Protein AF-A0A1I1B935-F1 (afdb_monomer)

Secondary structure (DSSP, 8-state):
-HHHHHHHHHHHHSSTT--HHHHHHHHHHHHHHHHHHHHHH-GGG---THHHHT--------S-------------SS-TT--SS-TTS------

Foldseek 3Di:
DVVVVVVVVCVLPVDPNNDVVVVVVVVVVVCVVVVVVVVVPDPPVPDPPVPPPPPPPDDPPPDDDDCPDDDPDDPDPDDDPDCVVVPPPPDDPPD

Sequence (95 aa):
MIDQAVMAVVMATSGDSAPIWLLAAGPAGAVATYWSLYRYYRNNDKSHAFERDTLIKAQPVEGSEEKVDHISRTRDSDIDGDNSEDHRERVERLG

Structure (mmCIF, N/CA/C/O backbone):
data_AF-A0A1I1B935-F1
#
_entry.id   AF-A0A1I1B935-F1
#
loop_
_atom_site.group_PDB
_atom_site.id
_atom_site.type_symbol
_atom_site.label_atom_id
_atom_site.label_alt_id
_atom_site.label_comp_id
_atom_site.label_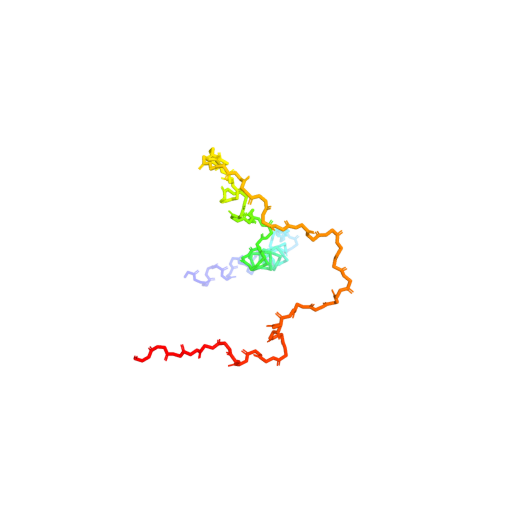asym_id
_atom_site.label_entity_id
_atom_site.label_seq_id
_atom_site.pdbx_PDB_ins_code
_atom_site.Cartn_x
_atom_site.Cartn_y
_atom_site.Cartn_z
_atom_site.occupancy
_atom_site.B_iso_or_equiv
_atom_site.auth_seq_id
_atom_site.auth_comp_id
_atom_site.auth_asym_id
_atom_site.auth_atom_id
_atom_site.pdbx_PDB_model_num
ATOM 1 N N . MET A 1 1 ? -4.092 -12.105 -32.903 1.00 65.75 1 MET A N 1
ATOM 2 C CA . MET A 1 1 ? -3.976 -10.830 -32.153 1.00 65.75 1 MET A CA 1
ATOM 3 C C . MET A 1 1 ? -2.811 -10.858 -31.167 1.00 65.75 1 MET A C 1
ATOM 5 O O . MET A 1 1 ? -2.052 -9.903 -31.149 1.00 65.75 1 MET A O 1
ATOM 9 N N . ILE A 1 2 ? -2.615 -11.952 -30.416 1.00 75.44 2 ILE A N 1
ATOM 10 C CA . ILE A 1 2 ? -1.478 -12.109 -29.487 1.00 75.44 2 ILE A CA 1
ATOM 11 C C . ILE A 1 2 ? -0.122 -12.105 -30.223 1.00 75.44 2 ILE A C 1
ATOM 13 O O . ILE A 1 2 ? 0.757 -11.353 -29.827 1.00 75.44 2 ILE A O 1
ATOM 17 N N . ASP A 1 3 ? 0.015 -12.814 -31.352 1.00 82.00 3 ASP A N 1
ATOM 18 C CA . ASP A 1 3 ? 1.260 -12.812 -32.155 1.00 82.00 3 ASP A CA 1
ATOM 19 C C . ASP A 1 3 ? 1.700 -11.421 -32.622 1.00 82.00 3 ASP A C 1
ATOM 21 O O . ASP A 1 3 ? 2.883 -11.098 -32.634 1.00 82.00 3 ASP A O 1
ATOM 25 N N . GLN A 1 4 ? 0.736 -10.573 -32.980 1.00 81.31 4 GLN A N 1
ATOM 26 C CA . GLN A 1 4 ? 0.997 -9.203 -33.420 1.00 81.31 4 GLN A CA 1
ATOM 27 C C . GLN A 1 4 ? 1.543 -8.351 -32.265 1.00 81.31 4 GLN A C 1
ATOM 29 O O . GLN A 1 4 ? 2.482 -7.583 -32.452 1.00 81.31 4 GLN A O 1
ATOM 34 N N . ALA A 1 5 ? 0.996 -8.521 -31.058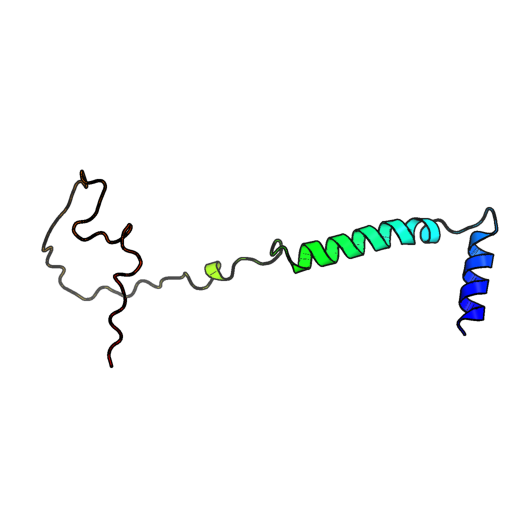 1.00 81.38 5 ALA A N 1
ATOM 35 C CA . ALA A 1 5 ? 1.459 -7.813 -29.868 1.00 81.38 5 ALA A CA 1
ATOM 36 C C . ALA A 1 5 ? 2.850 -8.288 -29.420 1.00 81.38 5 ALA A C 1
ATOM 38 O O . ALA A 1 5 ? 3.699 -7.465 -29.082 1.00 81.38 5 ALA A O 1
ATOM 39 N N . VAL A 1 6 ? 3.106 -9.599 -29.470 1.00 84.00 6 VAL A N 1
ATOM 40 C CA . VAL A 1 6 ? 4.420 -10.171 -29.144 1.00 84.00 6 VAL A CA 1
ATOM 41 C C . VAL A 1 6 ? 5.476 -9.667 -30.126 1.00 84.00 6 VAL A C 1
ATOM 43 O O . VAL A 1 6 ? 6.512 -9.163 -29.694 1.00 84.00 6 VAL A O 1
ATOM 46 N N . MET A 1 7 ? 5.196 -9.696 -31.432 1.00 82.62 7 MET A N 1
ATOM 47 C CA . MET A 1 7 ? 6.126 -9.162 -32.431 1.00 82.62 7 MET A CA 1
ATOM 48 C C . MET A 1 7 ? 6.346 -7.653 -32.293 1.00 82.62 7 MET A C 1
ATOM 50 O O . MET A 1 7 ? 7.471 -7.195 -32.467 1.00 82.62 7 MET A O 1
ATOM 54 N N . ALA A 1 8 ? 5.324 -6.876 -31.926 1.00 81.25 8 ALA A N 1
ATOM 55 C CA . ALA A 1 8 ? 5.474 -5.440 -31.685 1.00 81.25 8 ALA A CA 1
ATOM 56 C C . ALA A 1 8 ? 6.409 -5.136 -30.501 1.00 81.25 8 ALA A C 1
ATOM 58 O O . ALA A 1 8 ? 7.238 -4.233 -30.591 1.00 81.25 8 ALA A O 1
ATOM 59 N N . VAL A 1 9 ? 6.321 -5.906 -29.412 1.00 82.44 9 VAL A N 1
ATOM 60 C CA . VAL A 1 9 ? 7.215 -5.760 -28.249 1.00 82.44 9 VAL A CA 1
ATOM 61 C C . VAL A 1 9 ? 8.642 -6.175 -28.594 1.00 82.44 9 VAL A C 1
ATOM 63 O O . VAL A 1 9 ? 9.584 -5.464 -28.247 1.00 82.44 9 VAL A O 1
ATOM 66 N N . VAL A 1 10 ? 8.817 -7.287 -29.311 1.00 83.31 10 VAL A N 1
ATOM 67 C CA . VAL A 1 10 ? 10.143 -7.734 -29.762 1.00 83.31 10 VAL A CA 1
ATOM 68 C C . VAL A 1 10 ? 10.791 -6.650 -30.621 1.00 83.31 10 VAL A C 1
ATOM 70 O O . VAL A 1 10 ? 11.883 -6.199 -30.296 1.00 83.31 10 VAL A O 1
ATOM 73 N N . MET A 1 11 ? 10.077 -6.135 -31.625 1.00 80.88 11 MET A N 1
ATOM 74 C CA . MET A 1 11 ? 10.586 -5.077 -32.506 1.00 80.88 11 MET A CA 1
ATOM 75 C C . MET A 1 11 ? 10.893 -3.770 -31.763 1.00 80.88 11 MET A C 1
ATOM 77 O O . MET A 1 11 ? 11.871 -3.096 -32.082 1.00 80.88 11 MET A O 1
ATOM 81 N N . ALA A 1 12 ? 10.090 -3.413 -30.757 1.00 77.38 12 ALA A N 1
ATOM 82 C CA . ALA A 1 12 ? 10.301 -2.210 -29.952 1.00 77.38 12 ALA A CA 1
ATOM 83 C C . ALA A 1 12 ? 11.494 -2.312 -28.985 1.00 77.38 12 ALA A C 1
ATOM 85 O O . ALA A 1 12 ? 11.930 -1.292 -28.455 1.00 77.38 12 ALA A O 1
ATOM 86 N N . THR A 1 13 ? 12.011 -3.518 -28.735 1.00 80.00 13 THR A N 1
ATOM 87 C CA . THR A 1 13 ? 13.092 -3.769 -27.765 1.00 80.00 13 THR A CA 1
ATOM 88 C C . THR A 1 13 ? 14.401 -4.212 -28.415 1.00 80.00 13 THR A C 1
ATOM 90 O O . THR A 1 13 ? 15.442 -4.172 -27.767 1.00 80.00 13 THR A O 1
ATOM 93 N N . SER A 1 14 ? 14.384 -4.587 -29.696 1.00 78.75 14 SER A N 1
ATOM 94 C CA . SER A 1 14 ? 15.537 -5.143 -30.414 1.00 78.75 14 SER A CA 1
ATOM 95 C C . SER A 1 14 ? 16.508 -4.114 -31.020 1.00 78.75 14 SER A C 1
ATOM 97 O O . SER A 1 14 ? 17.387 -4.504 -31.783 1.00 78.75 14 SER A O 1
ATOM 99 N N . GLY A 1 15 ? 16.382 -2.818 -30.715 1.00 73.56 15 GLY A N 1
ATOM 100 C CA . GLY A 1 15 ? 17.268 -1.780 -31.259 1.00 73.56 15 GLY A CA 1
ATOM 101 C C . GLY A 1 15 ? 17.593 -0.657 -30.274 1.00 73.56 15 GLY A C 1
ATOM 102 O O . GLY A 1 15 ? 16.883 -0.454 -29.293 1.00 73.56 15 GLY A O 1
ATOM 103 N N . ASP A 1 16 ? 18.632 0.123 -30.583 1.00 74.75 16 ASP A N 1
ATOM 104 C CA . ASP A 1 16 ? 19.147 1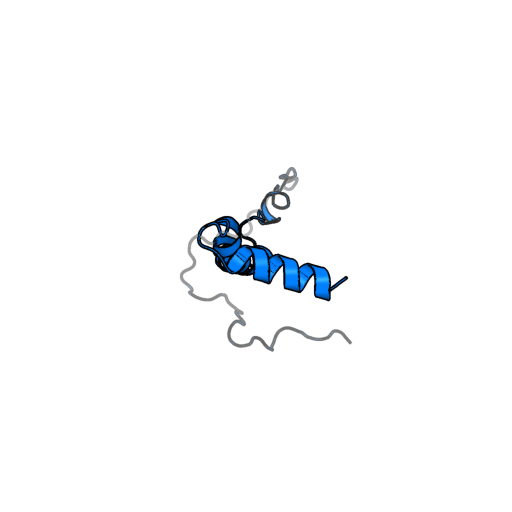.223 -29.740 1.00 74.75 16 ASP A CA 1
ATOM 105 C C . ASP A 1 16 ? 18.149 2.374 -29.513 1.00 74.75 16 ASP A C 1
ATOM 107 O O . ASP A 1 16 ? 18.369 3.250 -28.682 1.00 74.75 16 ASP A O 1
ATOM 111 N N . SER A 1 17 ? 17.034 2.388 -30.246 1.00 78.06 17 SER A N 1
ATOM 112 C CA . SER A 1 17 ? 15.945 3.365 -30.105 1.00 78.06 17 SER A CA 1
ATOM 113 C C . SER A 1 17 ? 14.797 2.868 -29.217 1.00 78.06 17 SER A C 1
ATOM 115 O O . SER A 1 17 ? 13.699 3.429 -29.271 1.00 78.06 17 SER A O 1
ATOM 117 N N . ALA A 1 18 ? 15.012 1.805 -28.434 1.00 79.12 18 ALA A N 1
ATOM 118 C CA . ALA A 1 18 ? 13.994 1.265 -27.544 1.00 79.12 18 ALA A CA 1
ATOM 119 C C . ALA A 1 18 ? 13.500 2.351 -26.567 1.00 79.12 18 ALA A C 1
ATOM 121 O O . ALA A 1 18 ? 14.301 3.023 -25.908 1.00 79.12 18 ALA A O 1
ATOM 122 N N . PRO A 1 19 ? 12.181 2.567 -26.458 1.00 83.81 19 PRO A N 1
ATOM 123 C CA . PRO A 1 19 ? 11.670 3.682 -25.690 1.00 83.81 19 PRO A CA 1
ATOM 124 C C . PRO A 1 19 ? 11.805 3.428 -24.182 1.00 83.81 19 PRO A C 1
ATOM 126 O O . PRO A 1 19 ? 11.381 2.397 -23.662 1.00 83.81 19 PRO A O 1
ATOM 129 N N . ILE A 1 20 ? 12.339 4.417 -23.459 1.00 85.94 20 ILE A N 1
ATOM 130 C CA . ILE A 1 20 ? 12.658 4.341 -22.018 1.00 85.94 20 ILE A CA 1
ATOM 131 C C . ILE A 1 20 ? 11.446 3.932 -21.161 1.00 85.94 20 ILE A C 1
ATOM 133 O O . ILE A 1 20 ? 11.603 3.287 -20.124 1.00 85.94 20 ILE A O 1
ATOM 137 N N . TRP A 1 21 ? 10.221 4.254 -21.589 1.00 85.56 21 TRP A N 1
ATOM 138 C CA . TRP A 1 21 ? 9.012 3.883 -20.851 1.00 85.56 21 TRP A CA 1
ATOM 139 C C . TRP A 1 21 ? 8.806 2.363 -20.758 1.00 85.56 21 TRP A C 1
ATOM 141 O O . TRP A 1 21 ? 8.268 1.905 -19.753 1.00 85.56 21 TRP A O 1
ATOM 151 N N . LEU A 1 22 ? 9.262 1.574 -21.743 1.00 87.06 22 LEU A N 1
ATOM 152 C CA . LEU A 1 22 ? 9.191 0.107 -21.678 1.00 87.06 22 LEU A CA 1
ATOM 153 C C . LEU A 1 22 ? 10.084 -0.438 -20.563 1.00 87.06 22 LEU A C 1
ATOM 155 O O . LEU A 1 22 ? 9.668 -1.323 -19.820 1.00 87.06 22 LEU A O 1
ATOM 159 N N . LEU A 1 23 ? 11.280 0.134 -20.397 1.00 86.81 23 LEU A N 1
ATOM 160 C CA . LEU A 1 23 ? 12.168 -0.201 -19.285 1.00 86.81 23 LEU A CA 1
ATOM 161 C C . LEU A 1 23 ? 11.542 0.195 -17.942 1.00 86.81 23 LEU A C 1
ATOM 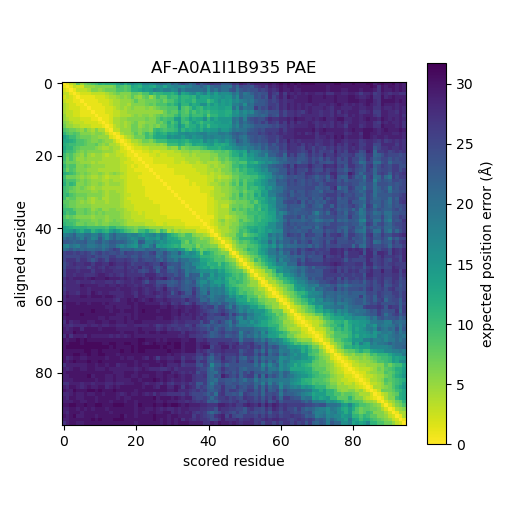163 O O . LEU A 1 23 ? 11.595 -0.567 -16.978 1.00 86.81 23 LEU A O 1
ATOM 167 N N . ALA A 1 24 ? 10.909 1.369 -17.883 1.00 92.12 24 ALA A N 1
ATOM 168 C CA . ALA A 1 24 ? 10.240 1.848 -16.678 1.00 92.12 24 ALA A CA 1
ATOM 169 C C . ALA A 1 24 ? 8.976 1.042 -16.324 1.00 92.12 24 ALA A C 1
ATOM 171 O O . ALA A 1 24 ? 8.604 1.001 -15.152 1.00 92.12 24 ALA A O 1
ATOM 172 N N . ALA A 1 25 ? 8.332 0.382 -17.293 1.00 92.56 25 ALA A N 1
ATOM 173 C CA . ALA A 1 25 ? 7.074 -0.335 -17.087 1.00 92.56 25 ALA A CA 1
ATOM 174 C C . ALA A 1 25 ? 7.184 -1.449 -16.031 1.00 92.56 25 ALA A C 1
ATOM 176 O O . ALA A 1 25 ? 6.260 -1.630 -15.240 1.00 92.56 25 ALA A O 1
ATOM 177 N N . GLY A 1 26 ? 8.322 -2.151 -15.966 1.00 92.81 26 GLY A N 1
ATOM 178 C CA . GLY A 1 26 ? 8.572 -3.188 -14.958 1.00 92.81 26 GLY A CA 1
ATOM 179 C C . GLY A 1 26 ? 8.619 -2.626 -13.529 1.00 92.81 26 GLY A C 1
ATOM 180 O O . GLY A 1 26 ? 7.749 -2.961 -12.719 1.00 92.81 26 GLY A O 1
ATOM 181 N N . PRO A 1 27 ? 9.583 -1.741 -13.201 1.00 97.44 27 PRO A N 1
ATOM 182 C CA . PRO A 1 27 ? 9.661 -1.104 -11.887 1.00 97.44 27 PRO A CA 1
ATOM 183 C C . PRO A 1 27 ? 8.393 -0.329 -11.514 1.00 97.44 27 PRO A C 1
ATOM 185 O O . PRO A 1 27 ? 7.935 -0.424 -10.375 1.00 97.44 27 PRO A O 1
ATOM 188 N N . ALA A 1 28 ? 7.780 0.386 -12.464 1.00 97.38 28 ALA A N 1
ATOM 189 C CA . ALA A 1 28 ? 6.526 1.097 -12.232 1.00 97.38 28 ALA A CA 1
ATOM 190 C C . ALA A 1 28 ? 5.386 0.133 -11.875 1.00 97.38 28 ALA A C 1
ATOM 192 O O . ALA A 1 28 ? 4.661 0.380 -10.913 1.00 97.38 28 ALA A O 1
ATOM 193 N N . GLY A 1 29 ? 5.260 -0.988 -12.592 1.00 97.56 29 GLY A N 1
ATOM 194 C CA . GLY A 1 29 ? 4.277 -2.029 -12.295 1.00 97.56 29 GLY A CA 1
ATOM 195 C C . GLY A 1 29 ? 4.485 -2.660 -10.917 1.00 97.56 29 GLY A C 1
ATOM 196 O O . GLY A 1 29 ? 3.520 -2.842 -10.171 1.00 97.56 29 GLY A O 1
ATOM 197 N N . ALA A 1 30 ? 5.737 -2.928 -10.534 1.00 97.81 30 ALA A N 1
ATOM 198 C CA . ALA A 1 30 ? 6.072 -3.470 -9.217 1.00 97.81 30 ALA A CA 1
ATOM 199 C C . ALA A 1 30 ? 5.704 -2.497 -8.085 1.00 97.81 30 ALA A C 1
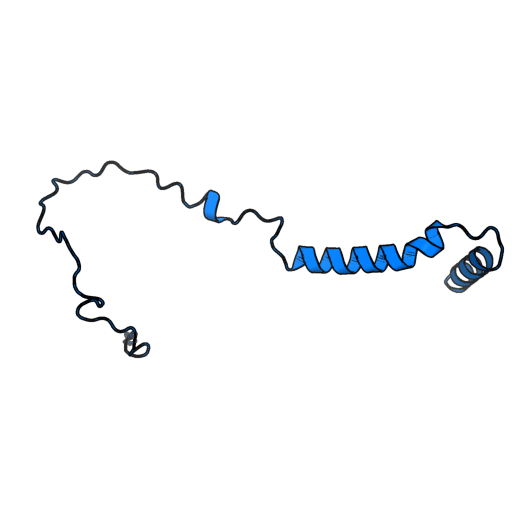ATOM 201 O O . ALA A 1 30 ? 5.017 -2.881 -7.134 1.00 97.81 30 ALA A O 1
ATOM 202 N N . VAL A 1 31 ? 6.097 -1.224 -8.212 1.00 98.19 31 VAL A N 1
ATOM 203 C CA . VAL A 1 31 ? 5.772 -0.175 -7.233 1.00 98.19 31 VAL A CA 1
ATOM 204 C C . VAL A 1 31 ? 4.263 0.037 -7.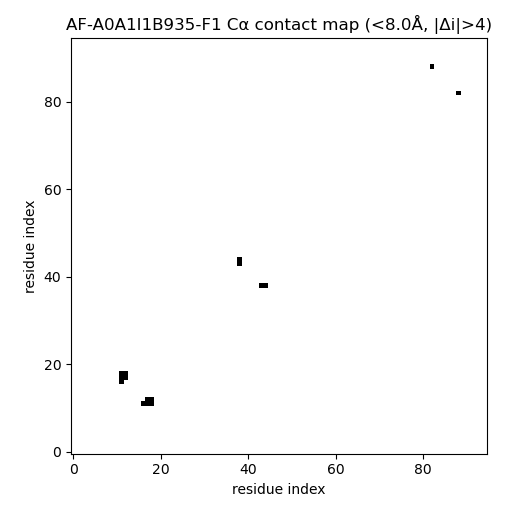145 1.00 98.19 31 VAL A C 1
ATOM 206 O O . VAL A 1 31 ? 3.725 0.079 -6.040 1.00 98.19 31 VAL A O 1
ATOM 209 N N . ALA A 1 32 ? 3.563 0.114 -8.280 1.00 97.31 32 ALA A N 1
ATOM 210 C CA . ALA A 1 32 ? 2.112 0.281 -8.312 1.00 97.31 32 ALA A CA 1
ATOM 211 C C . ALA A 1 32 ? 1.388 -0.888 -7.630 1.00 97.31 32 ALA A C 1
ATOM 213 O O . ALA A 1 32 ? 0.489 -0.668 -6.816 1.00 97.31 32 ALA A O 1
ATOM 214 N N . THR A 1 33 ? 1.817 -2.124 -7.903 1.00 97.19 33 THR A N 1
ATOM 215 C CA . THR A 1 33 ? 1.249 -3.327 -7.280 1.00 97.19 33 THR A CA 1
ATOM 216 C C . THR A 1 33 ? 1.457 -3.298 -5.769 1.00 97.19 33 THR A C 1
ATOM 218 O O . THR A 1 33 ? 0.483 -3.378 -5.019 1.00 97.19 33 THR A O 1
ATOM 221 N N . TYR A 1 34 ? 2.696 -3.096 -5.310 1.00 95.50 34 TYR A N 1
ATOM 222 C CA . TYR A 1 34 ? 3.001 -3.004 -3.882 1.00 95.50 34 TYR A CA 1
ATOM 223 C C . TYR A 1 34 ? 2.193 -1.896 -3.198 1.00 95.50 34 TYR A C 1
ATOM 225 O O . TYR A 1 34 ? 1.564 -2.133 -2.168 1.00 95.50 34 TYR A O 1
ATOM 233 N N . TRP A 1 35 ? 2.161 -0.699 -3.788 1.00 94.38 35 TRP A N 1
ATOM 234 C CA . TRP A 1 35 ? 1.467 0.452 -3.219 1.00 94.38 35 TRP A CA 1
ATOM 235 C C . TRP A 1 35 ? -0.045 0.233 -3.136 1.00 94.38 35 TRP A C 1
ATOM 237 O O . TRP A 1 35 ? -0.657 0.576 -2.126 1.00 94.38 35 TRP A O 1
ATOM 247 N N . SER A 1 36 ? -0.652 -0.380 -4.158 1.00 92.31 36 SER A N 1
ATOM 248 C CA . SER A 1 36 ? -2.084 -0.697 -4.151 1.00 92.31 36 SER A CA 1
ATOM 249 C C . SER A 1 36 ? -2.457 -1.656 -3.017 1.00 92.31 36 SER A C 1
ATOM 251 O O . SER A 1 36 ? -3.406 -1.389 -2.282 1.00 92.31 36 SER A O 1
ATOM 253 N N . LEU A 1 37 ? -1.664 -2.713 -2.807 1.00 92.44 37 LEU A N 1
ATOM 254 C CA . LEU A 1 37 ? -1.853 -3.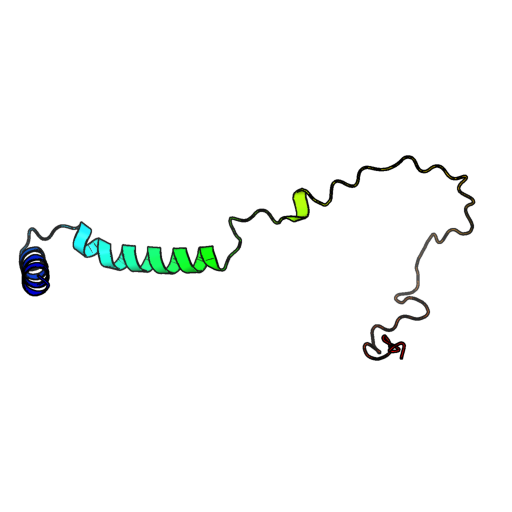667 -1.713 1.00 92.44 37 LEU A CA 1
ATOM 255 C C . LEU A 1 37 ? -1.612 -3.007 -0.355 1.00 92.44 37 LEU A C 1
ATOM 257 O O . LEU A 1 37 ? -2.408 -3.169 0.570 1.00 92.44 37 LEU A O 1
ATOM 261 N N . TYR A 1 38 ? -0.542 -2.219 -0.246 1.00 90.44 38 TYR A N 1
ATOM 262 C CA . TYR A 1 38 ? -0.217 -1.467 0.958 1.00 90.44 38 TYR A CA 1
ATOM 263 C C . TYR A 1 38 ? -1.378 -0.557 1.359 1.00 90.44 38 TYR A C 1
ATOM 265 O O . TYR A 1 38 ? -1.812 -0.615 2.503 1.00 90.44 38 TYR A O 1
ATOM 273 N N . ARG A 1 39 ? -1.932 0.222 0.425 1.00 87.75 39 ARG A N 1
ATOM 274 C CA . ARG A 1 39 ? -3.048 1.145 0.677 1.00 87.75 39 ARG A CA 1
ATOM 275 C C . ARG A 1 39 ? -4.376 0.434 0.941 1.00 87.75 39 ARG A C 1
ATOM 277 O O . ARG A 1 39 ? -5.215 0.950 1.668 1.00 87.75 39 ARG A O 1
ATOM 284 N N . TYR A 1 40 ? -4.580 -0.739 0.342 1.00 85.31 40 TYR A N 1
ATOM 285 C CA . TYR A 1 40 ? -5.778 -1.541 0.583 1.00 85.31 40 TYR A CA 1
ATOM 286 C C . TYR A 1 40 ? -5.836 -2.044 2.031 1.00 85.31 40 TYR A C 1
ATOM 288 O O . TYR A 1 40 ? -6.889 -1.973 2.661 1.00 85.31 40 TYR A O 1
ATOM 296 N N . TYR A 1 41 ? -4.705 -2.514 2.567 1.00 83.69 41 TYR A N 1
ATOM 297 C CA . TYR A 1 41 ? -4.640 -3.069 3.922 1.00 83.69 41 TYR A CA 1
ATOM 298 C C . TYR A 1 41 ? -4.296 -2.047 5.003 1.00 83.69 41 TYR A C 1
ATOM 300 O O . TYR A 1 41 ? -4.761 -2.172 6.136 1.00 83.69 41 TYR A O 1
ATOM 308 N N . ARG A 1 42 ? -3.487 -1.030 4.695 1.00 80.38 42 ARG A N 1
ATOM 309 C CA . ARG A 1 42 ? -3.264 0.080 5.619 1.00 80.38 42 ARG A CA 1
ATOM 310 C C . ARG A 1 42 ? -4.325 1.133 5.401 1.00 80.38 42 ARG A C 1
ATOM 312 O O . ARG A 1 42 ? -4.329 1.838 4.400 1.00 80.38 42 ARG A O 1
ATOM 319 N N . ASN A 1 43 ? -5.124 1.332 6.436 1.00 68.81 43 ASN A N 1
ATOM 320 C CA . ASN A 1 43 ? -6.066 2.436 6.567 1.00 68.81 43 ASN A CA 1
ATOM 321 C C . ASN A 1 43 ? -5.382 3.818 6.712 1.00 68.81 43 ASN A C 1
ATOM 323 O O . ASN A 1 43 ? -5.931 4.696 7.365 1.00 68.81 43 ASN A O 1
ATOM 327 N N . ASN A 1 44 ? -4.212 4.048 6.105 1.00 65.56 44 ASN A N 1
ATOM 328 C CA . ASN A 1 44 ? -3.491 5.325 6.197 1.00 65.56 44 ASN A CA 1
ATOM 329 C C . ASN A 1 44 ? -4.298 6.506 5.634 1.00 65.56 44 ASN A C 1
ATOM 331 O O . ASN A 1 44 ? -4.063 7.643 6.022 1.00 65.56 44 ASN A O 1
ATOM 335 N N . ASP A 1 45 ? -5.251 6.242 4.738 1.00 64.25 45 ASP A N 1
ATOM 336 C CA . ASP A 1 45 ? -6.091 7.265 4.103 1.00 64.25 45 ASP A CA 1
ATOM 337 C C . ASP A 1 45 ? -7.524 7.301 4.639 1.00 64.25 45 ASP A C 1
ATOM 339 O O . ASP A 1 45 ? -8.387 7.970 4.069 1.00 64.25 45 ASP A O 1
ATOM 343 N N . LYS A 1 46 ? -7.816 6.543 5.699 1.00 68.44 46 LYS A N 1
ATOM 344 C CA . LYS A 1 46 ? -9.135 6.539 6.324 1.00 68.44 46 LYS A CA 1
ATOM 345 C C . LYS A 1 46 ? -9.027 7.237 7.670 1.00 68.44 46 LYS A C 1
ATOM 347 O O . LYS A 1 46 ? -8.440 6.695 8.598 1.00 68.44 46 LYS A O 1
ATOM 352 N N . SER A 1 47 ? -9.630 8.419 7.784 1.00 62.91 47 SER A N 1
ATOM 353 C CA . SER A 1 47 ? -9.935 9.012 9.087 1.00 62.91 47 SER A CA 1
ATOM 354 C C . SER A 1 47 ? -10.799 8.013 9.854 1.00 62.91 47 SER A C 1
ATOM 356 O O . SER A 1 47 ? -11.843 7.584 9.347 1.00 62.91 47 SER A O 1
ATOM 358 N N . HIS A 1 48 ? -10.343 7.577 11.026 1.00 60.84 48 HIS A N 1
ATOM 359 C CA . HIS A 1 48 ? -11.097 6.657 11.865 1.00 60.84 48 HIS A CA 1
ATOM 360 C C . HIS A 1 48 ? -12.502 7.234 12.088 1.00 60.84 48 HIS A C 1
ATOM 362 O O . HIS A 1 48 ? -12.651 8.390 12.471 1.00 60.84 48 HIS A O 1
ATOM 368 N N . ALA A 1 49 ? -13.541 6.434 11.834 1.00 57.88 49 ALA A N 1
ATOM 369 C CA . ALA A 1 49 ? -14.945 6.855 11.913 1.00 57.88 49 ALA A CA 1
ATOM 370 C C . ALA A 1 49 ? -15.357 7.438 13.287 1.00 57.88 49 ALA A C 1
ATOM 372 O O . ALA A 1 49 ? -16.423 8.028 13.420 1.00 57.88 49 ALA A O 1
ATOM 373 N N . PHE A 1 50 ? -14.490 7.328 14.295 1.00 55.91 50 PHE A N 1
ATOM 374 C CA . PHE A 1 50 ? -14.699 7.808 15.654 1.00 55.91 50 PHE A CA 1
ATOM 375 C C . PHE A 1 50 ? -14.677 9.335 15.823 1.00 55.91 50 PHE A C 1
ATOM 377 O O . PHE A 1 50 ? -15.029 9.809 16.899 1.00 55.91 50 PHE A O 1
ATOM 384 N N . GLU A 1 51 ? -14.333 10.120 14.796 1.00 56.34 51 GLU A N 1
ATOM 385 C CA . GLU A 1 51 ? -14.346 11.591 14.896 1.00 56.34 51 GLU A CA 1
ATOM 386 C C . GLU A 1 51 ? -15.750 12.215 14.791 1.00 56.34 51 GLU A C 1
ATOM 388 O O . GLU A 1 51 ? -15.946 13.345 15.231 1.00 56.34 51 GLU A O 1
ATOM 393 N N . ARG A 1 52 ? -16.746 11.511 14.229 1.00 59.25 52 ARG A N 1
ATOM 394 C CA . ARG A 1 52 ? -18.118 12.050 14.089 1.00 59.25 52 ARG A CA 1
ATOM 395 C C . ARG A 1 52 ? -19.099 11.541 15.141 1.00 59.25 52 ARG A C 1
ATOM 397 O O . ARG A 1 52 ? -20.014 12.276 15.502 1.00 59.25 52 ARG A O 1
ATOM 404 N N . ASP A 1 53 ? -18.871 10.342 15.672 1.00 56.25 53 ASP A N 1
ATOM 405 C CA . ASP A 1 53 ? -19.805 9.685 16.598 1.00 56.25 53 ASP A CA 1
ATOM 406 C C . ASP A 1 53 ? -19.534 10.000 18.081 1.00 56.25 53 ASP A C 1
ATOM 408 O O . ASP A 1 53 ? -20.323 9.634 18.947 1.00 56.25 53 ASP A O 1
ATOM 412 N N . THR A 1 54 ? -18.453 10.723 18.396 1.00 58.44 54 THR A N 1
ATOM 413 C CA . THR A 1 54 ? -18.117 11.163 19.766 1.00 58.44 54 THR A CA 1
ATOM 414 C C . THR A 1 54 ? -18.528 12.605 20.072 1.00 58.44 54 THR A C 1
ATOM 416 O O . THR A 1 54 ? -18.131 13.163 21.096 1.00 58.44 54 THR A O 1
ATOM 419 N N . LEU A 1 55 ? -19.374 13.225 19.242 1.00 61.22 55 LEU A N 1
ATOM 420 C CA . LEU A 1 55 ? -20.039 14.477 19.611 1.00 61.22 55 LEU A CA 1
ATOM 421 C C . LEU A 1 55 ? -21.143 14.188 20.638 1.00 61.22 55 LEU A C 1
ATOM 423 O O . LEU A 1 55 ? -22.331 14.141 20.316 1.00 61.22 55 LEU A O 1
ATOM 427 N N . ILE A 1 56 ? -20.740 13.995 21.894 1.00 64.12 56 ILE A N 1
ATOM 428 C CA . ILE A 1 56 ? -21.649 13.930 23.038 1.00 64.12 56 ILE A CA 1
ATOM 429 C C . ILE A 1 56 ? -22.303 15.309 23.171 1.00 64.12 56 ILE A C 1
ATOM 431 O O . ILE A 1 56 ? -21.707 16.258 23.678 1.00 64.12 56 ILE A O 1
ATOM 435 N N . LYS A 1 57 ? -23.544 15.444 22.695 1.00 69.19 57 LYS A N 1
ATOM 436 C CA . LYS A 1 57 ? -24.385 16.588 23.056 1.00 69.19 57 LYS A CA 1
ATOM 437 C C . LYS A 1 57 ? -24.775 16.414 24.518 1.00 69.19 57 LYS A C 1
ATOM 439 O O . LYS A 1 57 ? -25.587 15.547 24.831 1.00 69.19 57 LYS A O 1
ATOM 444 N N . ALA A 1 58 ? -24.183 17.220 25.397 1.00 68.12 58 ALA A N 1
ATOM 445 C CA . ALA A 1 58 ? -24.590 17.284 26.793 1.00 68.12 58 ALA A CA 1
ATOM 446 C C . ALA A 1 58 ? -26.080 17.650 26.852 1.00 68.12 58 ALA A C 1
ATOM 448 O O . ALA A 1 58 ? -26.481 18.731 26.417 1.00 68.12 58 ALA A O 1
ATOM 449 N N . GLN A 1 59 ? -26.904 16.718 27.322 1.00 74.62 59 GLN A N 1
ATOM 450 C CA . GLN A 1 59 ? -28.288 17.014 27.667 1.00 74.62 59 GLN A CA 1
ATOM 451 C C . GLN A 1 59 ? -28.292 17.748 29.015 1.00 74.62 59 GLN A C 1
ATOM 453 O O . GLN A 1 59 ? -27.408 17.488 29.837 1.00 74.62 59 GLN A O 1
ATOM 458 N N . PRO A 1 60 ? -29.230 18.681 29.247 1.00 70.94 60 PRO A N 1
ATOM 459 C CA . PRO A 1 60 ? -29.367 19.303 30.555 1.00 70.94 60 PRO A CA 1
ATOM 460 C C . PRO A 1 60 ? -29.601 18.208 31.601 1.00 70.94 60 PRO A C 1
ATOM 462 O O . PRO A 1 60 ? -30.505 17.386 31.463 1.00 70.94 60 PRO A O 1
ATOM 465 N N . VAL A 1 61 ? -28.743 18.174 32.619 1.00 65.38 61 VAL A N 1
ATOM 466 C CA . VAL A 1 61 ? -28.867 17.244 33.742 1.00 65.38 61 VAL A CA 1
ATOM 467 C C . VAL A 1 61 ? -29.985 17.781 34.637 1.00 65.38 61 VAL A C 1
ATOM 469 O O . VAL A 1 61 ? -29.751 18.607 35.514 1.00 65.38 61 VAL A O 1
ATOM 472 N N . GLU A 1 62 ? -31.228 17.394 34.359 1.00 69.44 62 GLU A N 1
ATOM 473 C CA . GLU A 1 62 ? -32.359 17.686 35.242 1.00 69.44 62 GLU A CA 1
ATOM 474 C C . GLU A 1 62 ? -32.409 16.627 36.346 1.00 69.44 62 GLU A C 1
ATOM 476 O O . GLU A 1 62 ? -32.949 15.535 36.184 1.00 69.44 62 GLU A O 1
ATOM 481 N N . GLY A 1 63 ? -31.792 16.949 37.477 1.00 66.94 63 GLY A N 1
ATOM 482 C CA . GLY A 1 63 ? -31.823 16.136 38.684 1.00 66.94 63 GLY A CA 1
ATOM 483 C C . GLY A 1 63 ? -31.165 16.887 39.832 1.00 66.94 63 GLY A C 1
ATOM 484 O O . GLY A 1 63 ? -30.123 17.512 39.653 1.00 66.94 63 GLY A O 1
ATOM 485 N N . SER A 1 64 ? -31.774 16.863 41.017 1.00 67.00 64 SER A N 1
ATOM 486 C CA . SER A 1 64 ? -31.088 17.303 42.230 1.00 67.00 64 SER A CA 1
ATOM 487 C C . SER A 1 64 ? -29.988 16.289 42.538 1.00 67.00 64 SER A C 1
ATOM 489 O O . SER A 1 64 ? -30.287 15.152 42.899 1.00 67.00 64 SER A O 1
ATOM 491 N N . GLU A 1 65 ? -28.728 16.676 42.359 1.00 64.00 65 GLU A N 1
ATOM 492 C CA . GLU A 1 65 ? -27.597 15.836 42.745 1.00 64.00 65 GLU A CA 1
ATOM 493 C C . GLU A 1 65 ? -27.552 15.720 44.275 1.00 64.00 65 GLU A C 1
ATOM 495 O O . GLU A 1 65 ? -27.209 16.672 44.977 1.00 64.00 65 GLU A O 1
ATOM 500 N N . GLU A 1 66 ? -27.894 14.546 44.808 1.00 67.50 66 GLU A N 1
ATOM 501 C CA . GLU A 1 66 ? -27.545 14.177 46.177 1.00 67.50 66 GLU A CA 1
ATOM 502 C C . GLU A 1 66 ? -26.208 13.438 46.138 1.00 67.50 66 GLU A C 1
ATOM 504 O O . GLU A 1 66 ? -26.086 12.327 45.619 1.00 67.50 66 GLU A O 1
ATOM 509 N N . LYS A 1 67 ? -25.163 14.094 46.643 1.00 69.25 67 LYS A N 1
ATOM 510 C CA . LYS A 1 67 ? -23.825 13.514 46.704 1.00 69.25 67 LYS A CA 1
ATOM 511 C C . LYS A 1 67 ? -23.786 12.453 47.806 1.00 69.25 67 LYS A C 1
ATOM 513 O O . LYS A 1 67 ? -23.611 12.792 48.971 1.00 69.25 67 LYS A O 1
ATOM 518 N N . VAL A 1 68 ? -23.935 11.186 47.424 1.00 74.81 68 VAL A N 1
ATOM 519 C CA . VAL A 1 68 ? -23.961 10.053 48.368 1.00 74.81 68 VAL A CA 1
ATOM 520 C C . VAL A 1 68 ? -22.572 9.739 48.934 1.00 74.81 68 VAL A C 1
ATOM 522 O O . VAL A 1 68 ? -22.468 9.346 50.091 1.00 74.81 68 VAL A O 1
ATOM 525 N N . ASP A 1 69 ? -21.499 9.941 48.157 1.00 60.94 69 ASP A N 1
ATOM 526 C CA . ASP A 1 69 ? -20.137 9.647 48.615 1.00 60.94 69 ASP A CA 1
ATOM 527 C C . ASP A 1 69 ? -19.050 10.440 47.852 1.00 60.94 69 ASP A C 1
ATOM 529 O O . ASP A 1 69 ? -19.294 11.031 46.793 1.00 60.94 69 ASP A O 1
ATOM 533 N N . HIS A 1 70 ? -17.836 10.499 48.402 1.00 66.56 70 HIS A N 1
ATOM 534 C CA . HIS A 1 70 ? -16.668 11.133 47.793 1.00 66.56 70 HIS A CA 1
ATOM 535 C C . HIS A 1 70 ? -15.378 10.360 48.079 1.00 66.56 70 HIS A C 1
ATOM 537 O O . HIS A 1 70 ? -14.805 10.459 49.164 1.00 66.56 70 HIS A O 1
ATOM 543 N N . ILE A 1 71 ? -14.840 9.699 47.056 1.00 65.88 71 ILE A N 1
ATOM 544 C CA . ILE A 1 71 ? -13.528 9.053 47.129 1.00 65.88 71 ILE A CA 1
ATOM 545 C C . ILE A 1 71 ? -12.477 10.022 46.572 1.00 65.88 71 ILE A C 1
ATOM 547 O O . ILE A 1 71 ? -12.516 10.400 45.404 1.00 65.88 71 ILE A O 1
ATOM 551 N N . SER A 1 72 ? -11.546 10.464 47.421 1.00 65.06 72 SER A N 1
ATOM 552 C CA . SER A 1 72 ? -10.513 11.461 47.071 1.00 65.06 72 SER A CA 1
ATOM 553 C C . SER A 1 72 ? -9.145 10.853 46.743 1.00 65.06 72 SER A C 1
ATOM 555 O O . SER A 1 72 ? -8.261 11.549 46.241 1.00 65.06 72 SER A O 1
ATOM 557 N N . ARG A 1 73 ? -8.954 9.559 47.023 1.00 57.03 73 ARG A N 1
ATOM 558 C CA . ARG A 1 73 ? -7.753 8.785 46.693 1.00 57.03 73 ARG A CA 1
ATOM 559 C C . ARG A 1 73 ? -8.104 7.312 46.573 1.00 57.03 73 ARG A C 1
ATOM 561 O O . ARG A 1 73 ? -8.632 6.747 47.524 1.00 57.03 73 ARG A O 1
ATOM 568 N N . THR A 1 74 ? -7.689 6.692 45.481 1.00 61.53 74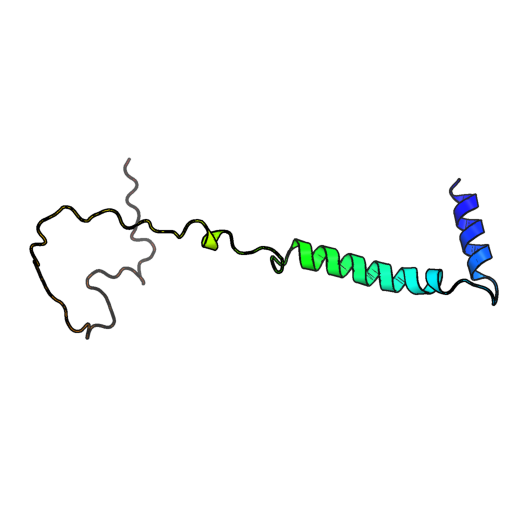 THR A N 1
ATOM 569 C CA . THR A 1 74 ? -7.522 5.240 45.411 1.00 61.53 74 THR A CA 1
ATOM 570 C C . THR A 1 74 ? -6.103 4.940 45.886 1.00 61.53 74 THR A C 1
ATOM 572 O O . THR A 1 74 ? -5.137 5.436 45.303 1.00 61.53 74 THR A O 1
ATOM 575 N N . ARG A 1 75 ? -5.960 4.242 47.016 1.00 61.88 75 ARG A N 1
ATOM 576 C CA . ARG A 1 75 ? -4.672 3.645 47.422 1.00 61.88 75 ARG A CA 1
ATOM 577 C C . ARG A 1 75 ? -4.552 2.202 46.956 1.00 61.88 75 ARG A C 1
ATOM 579 O O . ARG A 1 75 ? -3.436 1.702 46.873 1.00 61.88 75 ARG A O 1
ATOM 586 N N . ASP A 1 76 ? -5.682 1.582 46.665 1.00 65.06 76 ASP A N 1
ATOM 587 C CA . ASP A 1 76 ? -5.758 0.209 46.216 1.00 65.06 76 ASP A CA 1
ATOM 588 C C . ASP A 1 76 ? -5.398 0.129 44.735 1.00 65.06 7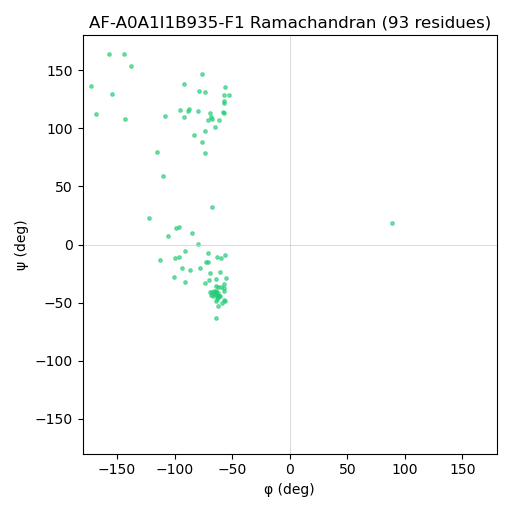6 ASP A C 1
ATOM 590 O O . ASP A 1 76 ? -5.836 0.939 43.913 1.00 65.06 76 ASP A O 1
ATOM 594 N N . SER A 1 77 ? -4.523 -0.817 44.415 1.00 69.19 77 SER A N 1
ATOM 595 C CA . SER A 1 77 ? -4.152 -1.154 43.041 1.00 69.19 77 SER A CA 1
ATOM 596 C C . SER A 1 77 ? -5.282 -1.855 42.294 1.00 69.19 77 SER A C 1
ATOM 598 O O . SER A 1 77 ? -5.242 -1.907 41.069 1.00 69.19 77 SER A O 1
ATOM 600 N N . ASP A 1 78 ? -6.283 -2.341 43.029 1.00 65.12 78 ASP A N 1
ATOM 601 C CA . ASP A 1 78 ? -7.293 -3.275 42.558 1.00 65.12 78 ASP A CA 1
ATOM 602 C C . ASP A 1 78 ? -8.675 -2.869 43.090 1.00 65.12 78 ASP A C 1
ATOM 604 O O . ASP A 1 78 ? -8.801 -2.185 44.109 1.00 65.12 78 ASP A O 1
ATOM 608 N N . ILE A 1 79 ? -9.722 -3.250 42.361 1.00 73.56 79 ILE A N 1
ATOM 609 C CA . ILE A 1 79 ? -11.114 -2.970 42.728 1.00 73.56 79 ILE A CA 1
ATOM 610 C C . ILE A 1 79 ? -11.638 -4.149 43.548 1.00 73.56 79 ILE A C 1
ATOM 612 O O . ILE A 1 79 ? -11.414 -5.303 43.185 1.00 73.56 79 ILE A O 1
ATOM 616 N N . ASP A 1 80 ? -12.387 -3.876 44.616 1.00 69.12 80 ASP A N 1
ATOM 617 C CA . ASP A 1 80 ? -13.097 -4.923 45.351 1.00 69.12 80 ASP A CA 1
ATOM 618 C C . ASP A 1 80 ? -14.058 -5.670 44.407 1.00 69.12 80 ASP A C 1
ATOM 620 O O . ASP A 1 80 ? -15.023 -5.100 43.890 1.00 69.12 80 ASP A O 1
ATOM 624 N N . GLY A 1 81 ? -13.781 -6.954 44.166 1.00 72.31 81 GLY A N 1
ATOM 625 C CA . GLY A 1 81 ? -14.514 -7.775 43.198 1.00 72.31 81 GLY A CA 1
ATOM 626 C C . GLY A 1 81 ? -13.962 -7.738 41.768 1.00 72.31 81 GLY A C 1
ATOM 627 O O . GLY A 1 81 ? -14.694 -8.095 40.839 1.00 72.31 81 GLY A O 1
ATOM 628 N N . ASP A 1 82 ? -12.708 -7.308 41.575 1.00 74.56 82 ASP A N 1
ATOM 629 C CA . ASP A 1 82 ? -11.996 -7.497 40.311 1.00 74.56 82 ASP A CA 1
ATOM 630 C C . ASP A 1 82 ? -11.953 -8.986 39.935 1.00 74.56 82 ASP A C 1
ATOM 632 O O . ASP A 1 82 ? -11.710 -9.861 40.763 1.00 74.56 82 ASP A O 1
ATOM 636 N N . ASN A 1 83 ? -12.225 -9.260 38.664 1.00 70.38 83 ASN A N 1
ATOM 637 C CA . ASN A 1 83 ? -12.277 -10.596 38.086 1.00 70.38 83 ASN A CA 1
ATOM 638 C C . ASN A 1 83 ? -11.297 -10.741 36.910 1.00 70.38 83 ASN A C 1
ATOM 640 O O . ASN A 1 83 ? -11.501 -11.575 36.023 1.00 70.38 83 ASN A O 1
ATOM 644 N N . SER A 1 84 ? -10.265 -9.894 36.876 1.00 75.00 84 SER A N 1
ATOM 645 C CA . SER A 1 84 ? -9.228 -9.854 35.843 1.00 75.00 84 SER A CA 1
ATOM 646 C C . SER A 1 84 ? -8.489 -11.188 35.674 1.00 75.00 84 SER A C 1
ATOM 648 O O . SER A 1 84 ? -8.158 -11.554 34.544 1.00 75.00 84 SER A O 1
ATOM 650 N N . GLU A 1 85 ? -8.296 -11.946 36.758 1.00 73.44 85 GLU A N 1
ATOM 651 C CA . GLU A 1 85 ? -7.673 -13.279 36.739 1.00 73.44 85 GLU A CA 1
ATOM 652 C C . GLU A 1 85 ? -8.672 -14.422 36.455 1.00 73.44 85 GLU A C 1
ATOM 654 O O . GLU A 1 85 ? -8.282 -15.466 35.928 1.00 73.44 85 GLU A O 1
ATOM 659 N N . ASP A 1 86 ? -9.970 -14.196 36.693 1.00 72.44 86 ASP A N 1
ATOM 660 C CA . ASP A 1 86 ? -11.063 -15.159 36.499 1.00 72.44 86 ASP A CA 1
ATOM 661 C C . ASP A 1 86 ? -11.966 -14.769 35.316 1.00 72.44 86 ASP A C 1
ATOM 663 O O . ASP A 1 86 ? -13.191 -14.624 35.401 1.00 72.44 86 ASP A O 1
ATOM 667 N N . HIS A 1 87 ? -11.360 -14.662 34.129 1.00 62.59 87 HIS A N 1
ATOM 668 C CA . HIS A 1 87 ? -12.034 -14.272 32.878 1.00 62.59 87 HIS A CA 1
ATOM 669 C C . HIS A 1 87 ? -13.180 -15.201 32.447 1.00 62.59 87 HIS A C 1
ATOM 671 O O . HIS A 1 87 ? -13.923 -14.877 31.518 1.00 62.59 87 HIS A O 1
ATOM 677 N N . ARG A 1 88 ? -13.321 -16.373 33.075 1.00 64.69 88 ARG A N 1
ATOM 678 C CA . ARG A 1 88 ? -14.395 -17.340 32.796 1.00 64.69 88 ARG A CA 1
ATOM 679 C C . ARG A 1 88 ? -15.591 -17.230 33.738 1.00 64.69 88 ARG A C 1
ATOM 681 O O . ARG A 1 88 ? -16.624 -17.813 33.422 1.00 64.69 88 ARG A O 1
ATOM 688 N N . GLU A 1 89 ? -15.496 -16.470 34.826 1.00 65.44 89 GLU A N 1
ATOM 689 C CA . GLU A 1 89 ? -16.593 -16.319 35.795 1.00 65.44 89 GLU A CA 1
ATOM 690 C C . GLU A 1 89 ? -17.690 -15.338 35.365 1.00 65.44 89 GLU A C 1
ATOM 692 O O . GLU A 1 89 ? -18.694 -15.174 36.052 1.00 65.44 89 GLU A O 1
ATOM 697 N N . ARG A 1 90 ? -17.582 -14.723 34.185 1.00 63.66 90 ARG A N 1
ATOM 698 C CA . ARG A 1 90 ? -18.638 -13.851 33.660 1.00 63.66 90 ARG A CA 1
ATOM 699 C C . ARG A 1 90 ? -19.261 -14.394 32.391 1.00 63.66 90 ARG A C 1
ATOM 701 O O . ARG A 1 90 ? -18.941 -13.891 31.327 1.00 63.66 90 ARG A O 1
ATOM 708 N N . VAL A 1 91 ? -20.173 -15.359 32.525 1.00 63.22 91 VAL A N 1
ATOM 709 C CA . VAL A 1 91 ? -21.530 -15.332 31.933 1.00 63.22 91 VAL A CA 1
ATOM 710 C C . VAL A 1 91 ? -22.341 -16.472 32.562 1.00 63.22 91 VAL A C 1
ATOM 712 O O . VAL A 1 91 ? -22.086 -17.642 32.278 1.00 63.22 91 VAL A O 1
ATOM 715 N N . GLU A 1 92 ? -23.357 -16.161 33.360 1.00 63.88 92 GLU A N 1
ATOM 716 C CA . GLU A 1 92 ? -24.431 -17.122 33.606 1.00 63.88 92 GLU A CA 1
ATOM 717 C C . GLU A 1 92 ? -25.353 -17.057 32.381 1.00 63.88 92 GLU A C 1
ATOM 719 O O . GLU A 1 92 ? -25.910 -16.002 32.063 1.00 63.88 92 GLU A O 1
ATOM 724 N N . ARG A 1 93 ? -25.451 -18.143 31.603 1.00 65.50 93 ARG A N 1
ATOM 725 C CA . ARG A 1 93 ? -26.470 -18.197 30.549 1.00 65.50 93 ARG A CA 1
ATOM 726 C C . ARG A 1 93 ? -27.818 -18.285 31.244 1.00 65.50 93 ARG A C 1
ATOM 728 O O . ARG A 1 93 ? -28.116 -19.306 31.853 1.00 65.50 93 ARG A O 1
ATOM 735 N N . LEU A 1 94 ? -28.621 -17.237 31.108 1.00 62.81 94 LEU A N 1
ATOM 736 C CA . LEU A 1 94 ? -30.044 -17.306 31.405 1.00 62.81 94 LEU A CA 1
ATOM 737 C C . LEU A 1 94 ? -30.655 -18.343 30.451 1.00 62.81 94 LEU A C 1
ATOM 739 O O . LEU A 1 94 ? -30.694 -18.122 29.237 1.00 62.81 94 LEU A O 1
ATOM 743 N N . GLY A 1 95 ? -30.999 -19.507 30.999 1.00 59.59 95 GLY A N 1
ATOM 744 C CA . GLY A 1 95 ? -31.794 -20.543 30.340 1.00 59.59 95 GLY A CA 1
ATOM 745 C C . GLY A 1 95 ? -33.277 -20.338 30.588 1.00 59.59 95 GLY A C 1
ATOM 746 O O . GLY A 1 95 ? -33.617 -19.722 31.623 1.00 59.59 95 GLY A O 1
#

pLDDT: mean 74.65, std 12.02, range [55.91, 98.19]

Radius of gyration: 32.87 Å; Cα contacts (8 Å, |Δi|>4): 8; chains: 1; bounding box: 52×40×82 Å

Organism: NCBI:txid748909

Mean predicted aligned error: 18.34 Å

Solvent-accessible surface area (backbone atoms only — not comparable to full-atom values): 6583 Å² total; per-residue (Å²): 113,66,67,59,53,53,50,50,52,50,65,48,61,75,47,98,79,42,58,68,64,66,68,45,46,57,63,50,49,52,50,50,52,52,50,53,54,49,55,70,73,40,64,84,86,52,80,67,77,66,77,71,78,66,71,76,75,83,69,86,82,88,67,88,84,75,82,86,78,84,88,92,71,84,86,63,95,67,59,96,85,68,49,84,90,48,75,78,78,79,70,84,79,87,124